Protein AF-A0A372RIJ0-F1 (afdb_monomer_lite)

Structure (mmCIF, N/CA/C/O backbone):
data_AF-A0A372RIJ0-F1
#
_entry.id   AF-A0A372RIJ0-F1
#
loop_
_atom_site.group_PDB
_atom_site.id
_atom_site.type_symbol
_atom_site.label_atom_id
_atom_site.label_alt_id
_atom_site.label_comp_id
_atom_site.label_asym_id
_atom_site.label_entity_id
_atom_site.label_seq_id
_atom_site.pdbx_PDB_ins_code
_atom_site.Cartn_x
_atom_site.Cartn_y
_atom_site.Cartn_z
_atom_site.occupancy
_atom_site.B_iso_or_equiv
_atom_site.auth_seq_id
_atom_site.auth_comp_id
_atom_site.auth_asym_id
_atom_site.auth_atom_id
_atom_site.pdbx_PDB_model_num
ATOM 1 N N . MET A 1 1 ? 16.347 -34.006 9.557 1.00 41.25 1 MET A N 1
ATOM 2 C CA . MET A 1 1 ? 16.622 -32.579 9.268 1.00 41.25 1 MET A CA 1
ATOM 3 C C . MET A 1 1 ? 16.374 -31.775 10.536 1.00 41.25 1 MET A C 1
ATOM 5 O O . MET A 1 1 ? 15.256 -31.795 11.028 1.00 41.25 1 MET A O 1
ATOM 9 N N . LYS A 1 2 ? 17.405 -31.165 11.137 1.00 53.31 2 LYS A N 1
ATOM 10 C CA . LYS A 1 2 ? 17.241 -30.331 12.341 1.00 53.31 2 LYS A CA 1
ATOM 11 C C . LYS A 1 2 ? 16.756 -28.948 11.896 1.00 53.31 2 LYS A C 1
ATOM 13 O O . LYS A 1 2 ? 17.443 -28.297 11.121 1.00 53.31 2 LYS A O 1
ATOM 18 N N . GLU A 1 3 ? 15.580 -28.519 12.349 1.00 56.50 3 GLU A N 1
ATOM 19 C CA . GLU A 1 3 ? 15.116 -27.141 12.149 1.00 56.50 3 GLU A CA 1
ATOM 20 C C . GLU A 1 3 ? 16.129 -26.150 12.734 1.00 56.50 3 GLU A C 1
ATOM 22 O O . GLU A 1 3 ? 16.464 -26.214 13.922 1.00 56.50 3 GLU A O 1
ATOM 27 N N . ASN A 1 4 ? 16.596 -25.218 11.904 1.00 56.91 4 ASN A N 1
ATOM 28 C CA . ASN A 1 4 ? 17.521 -24.171 12.313 1.00 56.91 4 ASN A CA 1
ATOM 29 C C . ASN A 1 4 ? 16.840 -23.201 13.294 1.00 56.91 4 ASN A C 1
ATOM 31 O O . ASN A 1 4 ? 15.684 -22.819 13.112 1.00 56.91 4 ASN A O 1
ATOM 35 N N . SER A 1 5 ? 17.585 -22.762 14.314 1.00 67.25 5 SER A N 1
ATOM 36 C CA . SER A 1 5 ? 17.132 -21.861 15.395 1.00 67.25 5 SER A CA 1
ATOM 37 C C . SER A 1 5 ? 16.394 -20.601 14.901 1.00 67.25 5 SER A C 1
ATOM 39 O O . SER A 1 5 ? 15.493 -20.092 15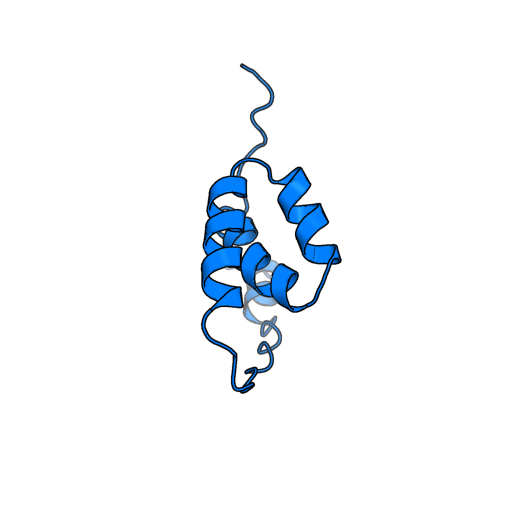.565 1.00 67.25 5 SER A O 1
ATOM 41 N N . LEU A 1 6 ? 16.717 -20.129 13.694 1.00 64.06 6 LEU A N 1
ATOM 42 C CA . LEU A 1 6 ? 16.068 -18.979 13.062 1.00 64.06 6 LEU A CA 1
ATOM 43 C C . LEU A 1 6 ? 14.616 -19.253 12.673 1.00 64.06 6 LEU A C 1
ATOM 45 O O . LEU A 1 6 ? 13.750 -18.435 12.975 1.00 64.06 6 LEU A O 1
ATOM 49 N N . VAL A 1 7 ? 14.336 -20.422 12.090 1.00 63.97 7 VAL A N 1
ATOM 50 C CA . VAL A 1 7 ? 12.967 -20.853 11.767 1.00 63.97 7 VAL A CA 1
ATOM 51 C C . VAL A 1 7 ? 12.148 -20.877 13.054 1.00 63.97 7 VAL A C 1
ATOM 53 O O . VAL A 1 7 ? 11.030 -20.366 13.087 1.00 63.97 7 VAL A O 1
ATOM 56 N N . LYS A 1 8 ? 12.791 -21.300 14.157 1.00 62.06 8 LYS A N 1
ATOM 57 C CA . LYS A 1 8 ? 12.192 -21.286 15.491 1.00 62.06 8 LYS A CA 1
ATOM 58 C C . LYS A 1 8 ? 11.845 -19.937 16.063 1.00 62.06 8 LYS A C 1
ATOM 60 O O . LYS A 1 8 ? 10.929 -19.816 16.874 1.00 62.06 8 LYS A O 1
ATOM 65 N N . ARG A 1 9 ? 12.559 -18.912 15.633 1.00 62.50 9 ARG A N 1
ATOM 66 C CA . ARG A 1 9 ? 12.272 -17.540 16.012 1.00 62.50 9 ARG A CA 1
ATOM 67 C C . ARG A 1 9 ? 11.116 -16.994 15.187 1.00 62.50 9 ARG A C 1
ATOM 69 O O . ARG A 1 9 ? 10.237 -16.369 15.764 1.00 62.50 9 ARG A O 1
ATOM 76 N N . VAL A 1 10 ? 11.066 -17.306 13.892 1.00 63.25 10 VAL A N 1
ATOM 77 C CA . VAL A 1 10 ? 10.016 -16.837 12.974 1.00 63.25 10 VAL A CA 1
ATOM 78 C C . VAL A 1 10 ? 8.636 -17.337 13.391 1.00 63.25 10 VAL A C 1
ATOM 80 O O . VAL A 1 10 ? 7.727 -16.529 13.523 1.00 63.25 10 VAL A O 1
ATOM 83 N N . TYR A 1 11 ? 8.471 -18.623 13.712 1.00 60.41 11 TYR A N 1
ATOM 84 C CA . TYR A 1 11 ? 7.167 -19.120 14.172 1.00 60.41 11 TYR A CA 1
ATOM 85 C C . TYR A 1 11 ? 6.792 -18.680 15.595 1.00 60.41 11 TYR A C 1
ATOM 87 O O . TYR A 1 11 ? 5.629 -18.755 15.988 1.00 60.41 11 TYR A O 1
ATOM 95 N N . LYS A 1 12 ? 7.770 -18.217 16.383 1.00 63.62 12 LYS A N 1
ATOM 96 C CA . LYS A 1 12 ? 7.561 -17.689 17.740 1.00 63.62 12 LYS A CA 1
ATOM 97 C C . LYS A 1 12 ? 7.256 -16.191 17.739 1.00 63.62 12 LYS A C 1
ATOM 99 O O . LYS A 1 12 ? 6.709 -15.679 18.717 1.00 63.62 12 LYS A O 1
ATOM 104 N N . LEU A 1 13 ? 7.567 -15.495 16.645 1.00 61.84 13 LEU A N 1
ATOM 105 C CA . LEU A 1 13 ? 7.055 -14.163 16.363 1.00 61.84 13 LEU A CA 1
ATOM 106 C C . LEU A 1 13 ? 5.569 -14.309 16.034 1.00 61.84 13 LEU A C 1
ATOM 108 O O . LEU A 1 13 ? 5.160 -14.468 14.890 1.00 61.84 13 LEU A O 1
ATOM 112 N N . LYS A 1 14 ? 4.746 -14.283 17.082 1.00 54.34 14 LYS A N 1
ATOM 113 C CA . LYS A 1 14 ? 3.307 -14.067 16.978 1.00 54.34 14 LYS A CA 1
ATOM 114 C C . LYS A 1 14 ? 3.139 -12.736 16.247 1.00 54.34 14 LYS A C 1
ATOM 116 O O . LYS A 1 14 ? 3.337 -11.688 16.862 1.00 54.34 14 LYS A O 1
ATOM 121 N N . PHE A 1 15 ? 2.881 -12.774 14.936 1.00 58.38 15 PHE A N 1
ATOM 122 C CA . PHE A 1 15 ? 2.585 -11.568 14.166 1.00 58.38 15 PHE A CA 1
ATOM 123 C C . PHE A 1 15 ? 1.553 -10.767 14.968 1.00 58.38 15 PHE A C 1
ATOM 125 O O . PHE A 1 15 ? 0.585 -11.374 15.448 1.00 58.38 15 PHE A O 1
ATOM 132 N N . PRO A 1 16 ? 1.781 -9.463 15.221 1.00 54.81 16 PRO A N 1
ATOM 133 C CA . PRO A 1 16 ? 0.868 -8.671 16.030 1.00 54.81 16 PRO A CA 1
ATOM 134 C C . PRO A 1 16 ? -0.524 -8.860 15.443 1.00 54.81 16 PRO A C 1
ATOM 136 O O . PRO A 1 16 ? -0.717 -8.643 14.248 1.00 54.81 16 PRO A O 1
ATOM 139 N N . SER A 1 17 ? -1.466 -9.357 16.253 1.00 55.66 17 SER A N 1
ATOM 140 C CA . SER A 1 17 ? -2.829 -9.572 15.779 1.00 55.66 17 SER A CA 1
ATOM 141 C C . SER A 1 17 ? -3.315 -8.213 15.298 1.00 55.66 17 SER A C 1
ATOM 143 O O . SER A 1 17 ? -3.473 -7.297 16.113 1.00 55.66 17 SER A O 1
ATOM 145 N N . PHE A 1 18 ? -3.451 -8.052 13.982 1.00 59.00 18 PHE A N 1
ATOM 146 C CA . PHE A 1 18 ? -3.873 -6.783 13.421 1.00 59.00 18 PHE A CA 1
ATOM 147 C C . PHE A 1 18 ? -5.208 -6.423 14.079 1.00 59.00 18 PHE A C 1
ATOM 149 O O . PHE A 1 18 ? -6.100 -7.277 14.128 1.00 59.00 18 PHE A O 1
ATOM 156 N N . PRO A 1 19 ? -5.349 -5.215 14.654 1.00 55.97 19 PRO A N 1
ATOM 157 C CA . PRO A 1 19 ? -6.571 -4.844 15.349 1.00 55.97 19 PRO A CA 1
ATOM 158 C C . PRO A 1 19 ? -7.746 -5.030 14.388 1.00 55.97 19 PRO A C 1
ATOM 160 O O . PRO A 1 19 ? -7.758 -4.432 13.313 1.00 55.97 19 PRO A O 1
ATOM 163 N N . LYS A 1 20 ? -8.718 -5.881 14.744 1.00 62.81 20 LYS A N 1
ATOM 164 C CA . LYS A 1 20 ? -9.954 -6.037 13.968 1.00 62.81 20 LYS A CA 1
ATOM 165 C C . LYS A 1 20 ? -1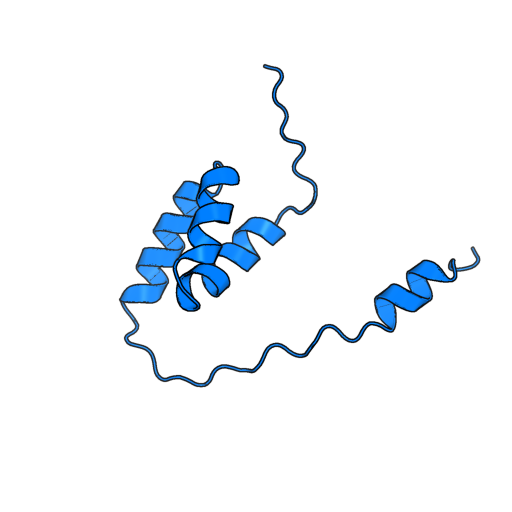0.680 -4.700 13.993 1.00 62.81 20 LYS A C 1
ATOM 167 O O . LYS A 1 20 ? -11.202 -4.282 15.021 1.00 62.81 20 LYS A O 1
ATOM 172 N N . LEU A 1 21 ? -10.673 -4.002 12.865 1.00 56.12 21 LEU A N 1
ATOM 173 C CA . LEU A 1 21 ? -11.342 -2.717 12.749 1.00 56.12 21 LEU A CA 1
ATOM 174 C C . LEU A 1 21 ? -12.806 -2.943 12.442 1.00 56.12 21 LEU A C 1
ATOM 176 O O . LEU A 1 21 ? -13.222 -2.952 11.288 1.00 56.12 21 LEU A O 1
ATOM 180 N N . THR A 1 22 ? -13.590 -3.071 13.500 1.00 62.44 22 THR A N 1
ATOM 181 C CA . THR A 1 22 ? -15.023 -2.827 13.435 1.00 62.44 22 THR A CA 1
ATOM 182 C C . THR A 1 22 ? -15.224 -1.319 13.271 1.00 62.44 22 THR A C 1
ATOM 184 O O . THR A 1 22 ? -15.339 -0.574 14.242 1.00 62.44 22 THR A O 1
ATOM 187 N N . LYS A 1 23 ? -15.188 -0.834 12.030 1.00 58.53 23 LYS A N 1
ATOM 188 C CA . LYS A 1 23 ? -15.780 0.458 11.678 1.00 58.53 23 LYS A CA 1
ATOM 189 C C . LYS A 1 23 ? -16.835 0.198 10.618 1.00 58.53 23 LYS A C 1
ATOM 191 O O . LYS A 1 23 ? -16.509 -0.360 9.571 1.00 58.53 23 LYS A O 1
ATOM 196 N N . SER A 1 24 ? -18.075 0.593 10.905 1.00 67.38 24 SER A N 1
ATOM 197 C CA . SER A 1 24 ? -19.103 0.729 9.877 1.00 67.38 24 SER A CA 1
ATOM 198 C C . SER A 1 24 ? -18.557 1.651 8.783 1.00 67.38 24 SER A C 1
ATOM 200 O O . SER A 1 24 ? -17.968 2.699 9.059 1.00 67.38 24 SER A O 1
ATOM 202 N N . LYS A 1 25 ? -18.636 1.181 7.540 1.00 60.22 25 LYS A N 1
ATOM 203 C CA . LYS A 1 25 ? -17.997 1.778 6.365 1.00 60.22 25 LYS A CA 1
ATOM 204 C C . LYS A 1 25 ? -19.091 2.281 5.420 1.00 60.22 25 LYS A C 1
ATOM 206 O O . LYS A 1 25 ? -20.045 1.538 5.197 1.00 60.22 25 LYS A O 1
ATOM 211 N N . PRO A 1 26 ? -18.944 3.458 4.792 1.00 55.47 26 PRO A N 1
ATOM 212 C CA . PRO A 1 26 ? -19.572 3.676 3.497 1.00 55.47 26 PRO A CA 1
ATOM 213 C C . PRO A 1 26 ? -18.979 2.648 2.523 1.00 55.47 26 PRO A C 1
ATOM 215 O O . PRO A 1 26 ? -17.765 2.613 2.312 1.00 55.47 26 PRO A O 1
ATOM 218 N N . SER A 1 27 ? -19.829 1.770 1.990 1.00 57.66 27 SER A N 1
ATOM 219 C CA . SER A 1 27 ? -19.428 0.626 1.158 1.00 57.66 27 SER A CA 1
ATOM 220 C C . SER A 1 27 ? -18.772 1.034 -0.164 1.00 57.66 27 SER A C 1
ATOM 222 O O . SER A 1 27 ? -18.036 0.251 -0.737 1.00 57.66 27 SER A O 1
ATOM 224 N N . LEU A 1 28 ? -18.996 2.262 -0.641 1.00 61.22 28 LEU A N 1
ATOM 225 C CA . LEU A 1 28 ? -18.643 2.644 -2.012 1.00 61.22 28 LEU A CA 1
ATOM 226 C C . LEU A 1 28 ? -17.157 2.981 -2.232 1.00 61.22 28 LEU A C 1
ATOM 228 O O . LEU A 1 28 ? -16.635 2.794 -3.321 1.00 61.22 28 LEU A O 1
ATOM 232 N N . ILE A 1 29 ? -16.469 3.517 -1.221 1.00 80.94 29 ILE A N 1
ATOM 233 C CA . ILE A 1 29 ? -15.102 4.059 -1.371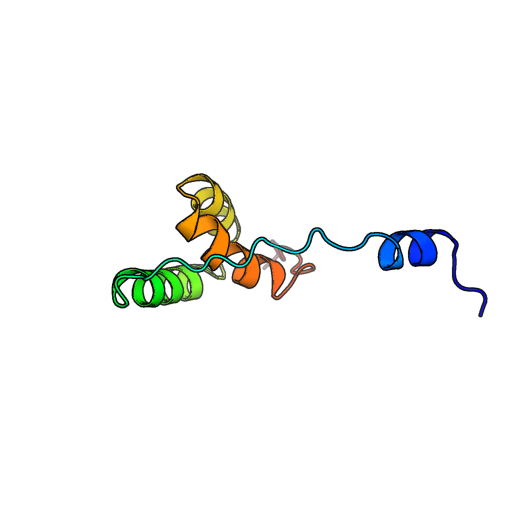 1.00 80.94 29 ILE A CA 1
ATOM 234 C C . ILE A 1 29 ? -14.014 2.964 -1.373 1.00 80.94 29 ILE A C 1
ATOM 236 O O . ILE A 1 29 ? -13.071 3.072 -2.153 1.00 80.94 29 ILE A O 1
ATOM 240 N N . PRO A 1 30 ? -14.080 1.922 -0.518 1.00 82.69 30 PRO A N 1
ATOM 241 C CA . PRO A 1 30 ? -13.032 0.907 -0.456 1.00 82.69 30 PRO A CA 1
ATOM 242 C C . PRO A 1 30 ? -12.944 0.056 -1.720 1.00 82.69 30 PRO A C 1
ATOM 244 O O . PRO A 1 30 ? -11.834 -0.222 -2.148 1.00 82.69 30 PRO A O 1
ATOM 247 N N . ASP A 1 31 ? -14.083 -0.322 -2.303 1.00 84.69 31 ASP A N 1
ATOM 248 C CA . ASP A 1 31 ? -14.132 -1.240 -3.448 1.00 84.69 31 ASP A CA 1
ATOM 249 C C . ASP A 1 31 ? -13.568 -0.578 -4.713 1.00 84.69 31 ASP A C 1
ATOM 251 O O . ASP A 1 31 ? -12.795 -1.184 -5.449 1.00 84.69 31 ASP A O 1
ATOM 255 N N . VAL A 1 32 ? -13.872 0.710 -4.913 1.00 89.06 32 VAL A N 1
ATOM 256 C CA . VAL A 1 32 ? -13.302 1.508 -6.010 1.00 89.06 32 VAL A CA 1
ATOM 257 C C . VAL A 1 32 ? -11.795 1.696 -5.829 1.00 89.06 32 VAL A C 1
ATOM 259 O O . VAL A 1 32 ? -11.036 1.555 -6.784 1.00 89.06 32 VAL A O 1
ATOM 262 N N . LEU A 1 33 ? -11.338 1.992 -4.606 1.00 88.56 33 LEU A N 1
ATOM 263 C CA . LEU A 1 33 ? -9.906 2.121 -4.322 1.00 88.56 33 LEU A CA 1
ATOM 264 C C . LEU A 1 33 ? -9.163 0.795 -4.519 1.00 88.56 33 LEU A C 1
ATOM 266 O O . LEU A 1 33 ? -8.046 0.804 -5.024 1.00 88.56 33 LEU A O 1
ATOM 270 N N . ASP A 1 34 ? -9.773 -0.326 -4.141 1.00 88.44 34 ASP A N 1
ATOM 271 C CA . ASP A 1 34 ? -9.205 -1.661 -4.330 1.00 88.44 34 ASP A CA 1
ATOM 272 C C . ASP A 1 34 ? -8.989 -1.968 -5.819 1.00 88.44 34 ASP A C 1
ATOM 274 O O . ASP A 1 34 ? -7.920 -2.438 -6.199 1.00 88.44 34 ASP A O 1
ATOM 278 N N . GLU A 1 35 ? -9.947 -1.608 -6.677 1.00 90.12 35 GLU A N 1
ATOM 279 C CA . GLU A 1 35 ? -9.811 -1.765 -8.129 1.00 90.12 35 GLU A CA 1
ATOM 280 C C . GLU A 1 35 ? -8.716 -0.870 -8.724 1.00 90.12 35 GLU A C 1
ATOM 282 O O . GLU A 1 35 ? -7.899 -1.327 -9.525 1.00 90.12 35 GLU A O 1
ATOM 287 N N . ILE A 1 36 ? -8.619 0.382 -8.265 1.00 90.38 36 ILE A N 1
ATOM 288 C CA . ILE A 1 36 ? -7.535 1.292 -8.659 1.00 90.38 36 ILE A CA 1
ATOM 289 C C . ILE A 1 36 ? -6.171 0.697 -8.279 1.00 90.38 36 ILE A C 1
ATOM 291 O O . ILE A 1 36 ? -5.255 0.670 -9.101 1.00 90.38 36 ILE A O 1
ATOM 295 N N . PHE A 1 37 ? -6.024 0.180 -7.054 1.00 90.19 37 PHE A N 1
ATOM 296 C CA . PHE A 1 37 ? -4.766 -0.429 -6.618 1.00 90.19 37 PHE A CA 1
ATOM 297 C C . PHE A 1 37 ? -4.461 -1.750 -7.326 1.00 90.19 37 PHE A C 1
ATOM 299 O O . PHE A 1 37 ? -3.288 -2.046 -7.546 1.00 90.19 37 PHE A O 1
ATOM 306 N N . ARG A 1 38 ? -5.481 -2.524 -7.722 1.00 88.50 38 ARG A N 1
ATOM 307 C CA . ARG A 1 38 ? -5.305 -3.705 -8.577 1.00 88.50 38 ARG A CA 1
ATOM 308 C C . ARG A 1 38 ? -4.756 -3.333 -9.952 1.00 88.50 38 ARG A C 1
ATOM 310 O O . ARG A 1 38 ? -3.872 -4.025 -10.434 1.00 88.50 38 ARG A O 1
ATOM 317 N N . HIS A 1 39 ? -5.206 -2.238 -10.565 1.00 90.38 39 HIS A N 1
ATOM 318 C CA . HIS A 1 39 ? -4.621 -1.759 -11.826 1.00 90.38 39 HIS A CA 1
ATOM 319 C C . HIS A 1 39 ? -3.196 -1.212 -11.664 1.00 90.38 39 HIS A C 1
ATOM 321 O O . HIS A 1 39 ? -2.401 -1.280 -12.595 1.00 90.38 39 HIS A O 1
ATOM 327 N N . LEU A 1 40 ? -2.852 -0.721 -10.472 1.00 87.75 40 LEU A N 1
ATOM 328 C CA . LEU A 1 40 ? -1.501 -0.278 -10.111 1.00 87.75 40 LEU A CA 1
ATOM 329 C C . LEU A 1 40 ? -0.599 -1.424 -9.607 1.00 87.75 40 LEU A C 1
ATOM 331 O O . LEU A 1 40 ? 0.512 -1.158 -9.161 1.00 87.75 40 LEU A O 1
ATOM 335 N N . SER A 1 41 ? -1.034 -2.693 -9.664 1.00 83.94 41 SER A N 1
ATOM 336 C CA . SER A 1 41 ? -0.291 -3.834 -9.095 1.00 83.94 41 SER A CA 1
ATOM 337 C C . SER A 1 41 ? 1.111 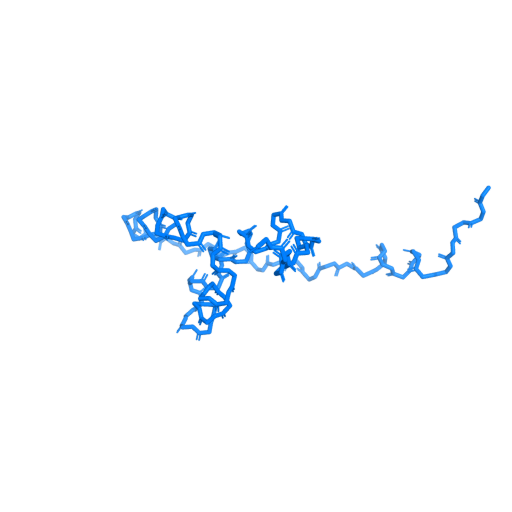-4.034 -9.673 1.00 83.94 41 SER A C 1
ATOM 339 O O . SER A 1 41 ? 1.988 -4.565 -8.988 1.00 83.94 41 SER A O 1
ATOM 341 N N . ASP A 1 42 ? 1.305 -3.634 -10.930 1.00 83.75 42 ASP A N 1
ATOM 342 C CA . ASP A 1 42 ? 2.576 -3.754 -11.649 1.00 83.75 42 ASP A CA 1
ATOM 343 C C . ASP A 1 42 ? 3.587 -2.679 -11.206 1.00 83.75 42 ASP A C 1
ATOM 345 O O . ASP A 1 42 ? 4.774 -2.945 -11.005 1.00 83.75 42 ASP A O 1
ATOM 349 N N . ASP A 1 43 ? 3.099 -1.473 -10.908 1.00 87.31 43 ASP A N 1
ATOM 350 C CA . ASP A 1 43 ? 3.921 -0.360 -10.448 1.00 87.31 43 ASP A CA 1
ATOM 351 C C . ASP A 1 43 ? 4.069 -0.382 -8.916 1.00 87.31 43 ASP A C 1
ATOM 353 O O . ASP A 1 43 ? 3.453 0.365 -8.149 1.00 87.31 43 ASP A O 1
ATOM 357 N N . ARG A 1 44 ? 4.963 -1.255 -8.442 1.00 83.25 44 ARG A N 1
ATOM 358 C CA . ARG A 1 44 ? 5.310 -1.346 -7.013 1.00 83.25 44 ARG A CA 1
ATOM 359 C C . ARG A 1 44 ? 5.793 -0.027 -6.416 1.00 83.25 44 ARG A C 1
ATOM 361 O O . ARG A 1 44 ? 5.590 0.200 -5.223 1.00 83.25 44 ARG A O 1
ATOM 368 N N . THR A 1 45 ? 6.453 0.824 -7.197 1.00 86.31 45 THR A N 1
ATOM 369 C CA . THR A 1 45 ? 6.962 2.106 -6.699 1.00 86.31 45 THR A CA 1
ATOM 370 C C . THR A 1 45 ? 5.832 3.067 -6.357 1.00 86.31 45 THR A C 1
ATOM 372 O O . THR A 1 45 ? 5.859 3.687 -5.292 1.00 86.31 45 THR A O 1
ATOM 375 N N . THR A 1 46 ? 4.803 3.143 -7.198 1.00 88.44 46 THR A N 1
ATOM 376 C CA . THR A 1 46 ? 3.615 3.951 -6.903 1.00 88.44 46 THR A CA 1
ATOM 377 C C . THR A 1 46 ? 2.806 3.364 -5.755 1.00 88.44 46 THR A C 1
ATOM 379 O O . THR A 1 46 ? 2.423 4.112 -4.855 1.00 88.44 46 THR A O 1
ATOM 382 N N . LEU A 1 47 ? 2.639 2.039 -5.689 1.00 88.38 47 LEU A N 1
ATOM 383 C CA . LEU A 1 47 ? 1.972 1.387 -4.558 1.00 88.38 47 LEU A CA 1
ATOM 384 C C . LEU A 1 47 ? 2.658 1.687 -3.218 1.00 88.38 47 LEU A C 1
ATOM 386 O O . LEU A 1 47 ? 1.981 2.001 -2.238 1.00 88.38 47 LEU A O 1
ATOM 390 N N . LEU A 1 48 ? 3.993 1.657 -3.163 1.00 87.88 48 LEU A N 1
ATOM 391 C CA . LEU A 1 48 ? 4.742 2.029 -1.958 1.00 87.88 48 LEU A CA 1
ATOM 392 C C . LEU A 1 48 ? 4.455 3.475 -1.527 1.00 87.88 48 LEU A C 1
ATOM 394 O O . LEU A 1 48 ? 4.231 3.725 -0.342 1.00 87.88 48 LEU A O 1
ATOM 398 N N . SER A 1 49 ? 4.379 4.408 -2.477 1.00 89.38 49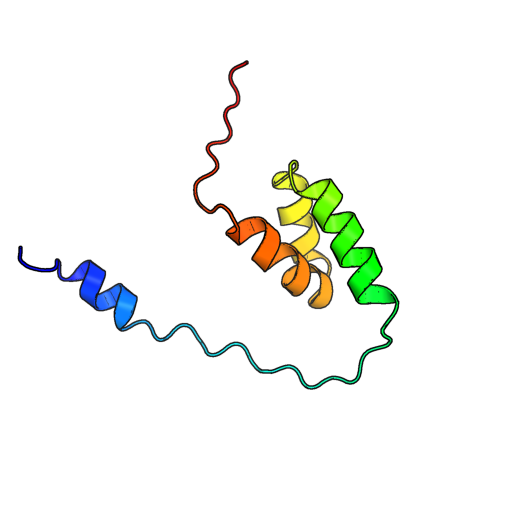 SER A N 1
ATOM 399 C CA . SER A 1 49 ? 3.973 5.792 -2.205 1.00 89.38 49 SER A CA 1
ATOM 400 C C . SER A 1 49 ? 2.522 5.881 -1.707 1.00 89.38 49 SER A C 1
ATOM 402 O O . SER A 1 49 ? 2.239 6.612 -0.756 1.00 89.38 49 SER A O 1
ATOM 404 N N . CYS A 1 50 ? 1.601 5.089 -2.269 1.00 87.06 50 CYS A N 1
ATOM 405 C CA . CYS A 1 50 ? 0.192 5.044 -1.863 1.00 87.06 50 CYS A CA 1
ATOM 406 C C . CYS A 1 50 ? -0.011 4.599 -0.404 1.00 87.06 50 CYS A C 1
ATOM 408 O O . CYS A 1 50 ? -0.944 5.063 0.256 1.00 87.06 50 CYS A O 1
ATOM 410 N N . ILE A 1 51 ? 0.865 3.742 0.135 1.00 88.12 51 ILE A N 1
ATOM 411 C CA . ILE A 1 51 ? 0.802 3.294 1.539 1.00 88.12 51 ILE A CA 1
ATOM 412 C C . ILE A 1 51 ? 0.960 4.470 2.516 1.00 88.12 51 ILE A C 1
ATOM 414 O O . ILE A 1 51 ? 0.373 4.452 3.601 1.00 88.12 51 ILE A O 1
ATOM 418 N N . LEU A 1 52 ? 1.718 5.501 2.134 1.00 86.50 52 LEU A N 1
ATOM 419 C CA . LEU A 1 52 ? 2.023 6.649 2.989 1.00 86.50 52 LEU A CA 1
ATOM 420 C C . LEU A 1 52 ? 0.900 7.700 3.020 1.00 86.50 52 LEU A C 1
ATOM 422 O O . LEU A 1 52 ? 0.881 8.535 3.920 1.00 86.50 52 LEU A O 1
ATOM 426 N N . VAL A 1 53 ? -0.055 7.646 2.084 1.00 87.94 53 VAL A N 1
ATOM 427 C CA . VAL A 1 53 ? -1.112 8.662 1.932 1.00 87.94 53 VAL A CA 1
ATOM 428 C C . VAL A 1 53 ? -2.111 8.623 3.089 1.00 87.94 53 VAL A C 1
ATOM 430 O O . VAL A 1 53 ? -2.401 9.647 3.706 1.00 87.94 53 VAL A O 1
ATOM 433 N N . CYS A 1 54 ? -2.674 7.449 3.401 1.00 86.12 54 CYS A N 1
ATOM 434 C CA . CYS A 1 54 ? -3.599 7.313 4.525 1.00 86.12 54 CYS A CA 1
ATOM 435 C C . CYS A 1 54 ? -3.729 5.870 5.039 1.00 86.12 54 CYS A C 1
ATOM 437 O O . CYS A 1 54 ? -3.420 4.892 4.357 1.00 86.12 54 CYS A O 1
ATOM 439 N N . ARG A 1 55 ? -4.287 5.722 6.251 1.00 85.81 55 ARG A N 1
ATOM 440 C CA . ARG A 1 55 ? -4.487 4.410 6.899 1.00 85.81 55 ARG A CA 1
ATOM 441 C C . ARG A 1 55 ? -5.389 3.457 6.108 1.00 85.81 55 ARG A C 1
ATOM 443 O O . ARG A 1 55 ? -5.283 2.250 6.302 1.00 85.81 55 ARG A O 1
ATOM 450 N N . LEU A 1 56 ? -6.305 3.970 5.283 1.00 86.44 56 LEU A N 1
ATOM 451 C CA . LEU A 1 56 ? -7.161 3.133 4.437 1.00 86.44 56 LEU A CA 1
ATOM 452 C C . LEU A 1 56 ? -6.365 2.560 3.260 1.00 86.44 56 LEU A C 1
ATOM 454 O O . LEU A 1 56 ? -6.444 1.362 3.014 1.00 86.44 56 LEU A O 1
ATOM 458 N N . TRP A 1 57 ? -5.564 3.394 2.597 1.00 87.94 57 TRP A N 1
ATOM 459 C CA . TRP A 1 57 ? -4.757 3.011 1.439 1.00 87.94 57 TRP A CA 1
ATOM 460 C C . TRP A 1 57 ? -3.686 1.999 1.831 1.00 87.94 57 TRP A C 1
ATOM 462 O O . TRP A 1 57 ? -3.589 0.951 1.209 1.00 87.94 57 TRP A O 1
ATOM 472 N N . CYS A 1 58 ? -2.995 2.226 2.954 1.00 87.62 58 CYS A N 1
ATOM 473 C CA . CYS A 1 58 ? -2.081 1.244 3.538 1.00 87.62 58 CYS A CA 1
ATOM 474 C C . CYS A 1 58 ? -2.731 -0.145 3.675 1.00 87.62 58 CYS A C 1
ATOM 476 O O . CYS A 1 58 ? -2.134 -1.146 3.302 1.00 87.62 58 CYS A O 1
ATOM 478 N N . ARG A 1 59 ? -3.979 -0.234 4.147 1.00 87.50 59 ARG A N 1
ATOM 479 C CA . ARG A 1 59 ? -4.647 -1.534 4.340 1.00 87.50 59 ARG A CA 1
ATOM 480 C C . ARG A 1 59 ? -5.012 -2.251 3.051 1.00 87.50 59 ARG A C 1
ATOM 482 O O . ARG A 1 59 ? -5.045 -3.473 3.072 1.00 87.50 59 ARG A O 1
ATOM 489 N N . LEU A 1 60 ? -5.334 -1.508 1.999 1.00 88.25 60 LEU A N 1
ATOM 490 C CA . LEU A 1 60 ? -5.698 -2.077 0.702 1.00 88.25 60 LEU A CA 1
ATOM 491 C C . LEU A 1 60 ? -4.446 -2.450 -0.098 1.00 88.25 60 LEU A C 1
ATOM 493 O O . LEU A 1 60 ? -4.375 -3.523 -0.678 1.00 88.25 60 LEU A O 1
ATOM 497 N N . VAL A 1 61 ? -3.408 -1.615 -0.045 1.00 89.88 61 VAL A N 1
ATOM 498 C CA . VAL A 1 61 ? -2.170 -1.827 -0.803 1.00 89.88 61 VAL A CA 1
ATOM 499 C C . VAL A 1 61 ? -1.276 -2.907 -0.188 1.00 89.88 61 VAL A C 1
ATOM 501 O O . VAL A 1 61 ? -0.618 -3.644 -0.917 1.00 89.88 61 VAL A O 1
ATOM 504 N N . MET A 1 62 ? -1.253 -3.052 1.141 1.00 87.81 62 MET A N 1
ATOM 505 C CA . MET A 1 62 ? -0.449 -4.085 1.807 1.00 87.81 62 MET A CA 1
ATOM 506 C C . MET A 1 62 ? -0.707 -5.506 1.268 1.00 87.81 62 MET A C 1
ATOM 508 O O . MET A 1 62 ? 0.253 -6.139 0.842 1.00 87.81 62 MET A O 1
ATOM 512 N N . PRO A 1 63 ? -1.940 -6.040 1.212 1.00 85.62 63 PRO A N 1
ATOM 513 C CA . PRO A 1 63 ? -2.161 -7.376 0.654 1.00 85.62 63 PRO A CA 1
ATOM 514 C C . PRO A 1 63 ? -1.745 -7.493 -0.823 1.00 85.62 63 PRO A C 1
ATOM 516 O O . PRO A 1 63 ? -1.260 -8.549 -1.216 1.00 85.62 63 PRO A O 1
ATOM 519 N N . ILE A 1 64 ? -1.847 -6.420 -1.617 1.00 86.31 64 ILE A N 1
ATOM 520 C CA . ILE A 1 64 ? -1.411 -6.398 -3.025 1.00 86.31 64 ILE A CA 1
ATOM 521 C C . ILE A 1 64 ? 0.118 -6.520 -3.119 1.00 86.31 64 ILE A C 1
ATOM 523 O O . ILE A 1 64 ? 0.637 -7.355 -3.857 1.00 86.31 64 ILE A O 1
ATOM 527 N N . LEU A 1 65 ? 0.851 -5.748 -2.312 1.00 83.50 65 LEU A N 1
ATOM 528 C CA . LEU A 1 65 ? 2.316 -5.769 -2.288 1.00 83.50 65 LEU A CA 1
ATOM 529 C C . LEU A 1 65 ? 2.879 -7.100 -1.755 1.00 83.50 65 LEU A C 1
ATOM 531 O O . LEU A 1 65 ? 3.919 -7.566 -2.222 1.00 83.50 65 LEU A O 1
ATOM 535 N N . TRP A 1 66 ? 2.194 -7.709 -0.784 1.00 82.56 66 TRP A N 1
ATOM 536 C CA . TRP A 1 66 ? 2.591 -8.971 -0.149 1.00 82.56 66 TRP A CA 1
ATOM 537 C C . TRP A 1 66 ? 2.101 -10.224 -0.886 1.00 82.56 66 TRP A C 1
ATOM 539 O O . TRP A 1 66 ? 2.502 -11.323 -0.508 1.00 82.56 66 TRP A O 1
ATOM 549 N N . SER A 1 67 ? 1.272 -10.075 -1.927 1.00 81.31 67 SER A N 1
ATOM 550 C CA . SER A 1 67 ? 0.809 -11.191 -2.767 1.00 81.31 67 SER A CA 1
ATOM 551 C C . SER A 1 67 ? 1.976 -11.934 -3.423 1.00 81.31 67 SER A C 1
ATOM 553 O O . SER A 1 67 ? 1.971 -13.159 -3.507 1.00 81.31 67 SER A O 1
ATOM 555 N N . ASP A 1 68 ? 3.025 -11.197 -3.798 1.00 73.62 68 ASP A N 1
ATOM 556 C CA . ASP A 1 68 ? 4.291 -11.785 -4.223 1.00 73.62 68 ASP A CA 1
ATOM 557 C C . ASP A 1 68 ? 5.473 -11.042 -3.573 1.00 73.62 68 ASP A C 1
ATOM 559 O O . ASP A 1 68 ? 5.863 -9.955 -4.017 1.00 73.62 68 ASP A O 1
ATOM 563 N N . PRO A 1 69 ? 6.037 -11.590 -2.484 1.00 67.75 69 PRO A N 1
ATOM 564 C CA . PRO A 1 69 ? 7.132 -10.959 -1.757 1.00 67.75 69 PRO A CA 1
ATOM 565 C C . PRO A 1 69 ? 8.478 -11.051 -2.492 1.00 67.75 69 PRO A C 1
ATOM 567 O O . PRO A 1 69 ? 9.432 -10.398 -2.068 1.00 67.75 69 PRO A O 1
ATOM 570 N N . PHE A 1 70 ? 8.579 -11.846 -3.565 1.00 70.06 70 PHE A N 1
ATOM 571 C CA . PHE A 1 70 ? 9.838 -12.140 -4.252 1.00 70.06 70 PHE A CA 1
ATOM 572 C C . PHE A 1 70 ? 9.837 -11.762 -5.730 1.00 70.06 70 PHE A C 1
ATOM 574 O O . PHE A 1 70 ? 10.741 -12.213 -6.440 1.00 70.06 70 PHE A O 1
ATOM 581 N N . LEU A 1 71 ? 8.898 -10.924 -6.195 1.00 61.91 71 LEU A N 1
ATOM 582 C CA . LEU A 1 71 ? 8.988 -10.340 -7.534 1.00 61.91 71 LEU A CA 1
ATOM 583 C C . LEU A 1 71 ? 10.314 -9.601 -7.659 1.00 61.91 71 LEU A C 1
ATOM 585 O O . LEU A 1 71 ? 10.484 -8.461 -7.220 1.00 61.91 71 LEU A O 1
ATOM 589 N N . LYS A 1 72 ? 11.276 -10.298 -8.265 1.00 57.34 72 LYS A N 1
ATOM 590 C CA . LYS A 1 72 ? 12.463 -9.696 -8.824 1.00 57.34 72 LYS A CA 1
ATOM 591 C C . LYS A 1 72 ? 11.946 -8.676 -9.814 1.00 57.34 72 LYS A C 1
ATOM 593 O O . LYS A 1 72 ? 11.228 -8.993 -10.758 1.00 57.34 72 LYS A O 1
ATOM 598 N N . ARG A 1 73 ? 12.312 -7.438 -9.542 1.00 61.03 73 ARG A N 1
ATOM 599 C CA . ARG A 1 73 ? 12.351 -6.355 -10.502 1.00 61.03 73 ARG A CA 1
ATOM 600 C C . ARG A 1 73 ? 13.232 -6.844 -11.652 1.00 61.03 73 ARG A C 1
ATOM 602 O O . ARG A 1 73 ? 14.453 -6.731 -11.595 1.00 61.03 73 ARG A O 1
ATOM 609 N N . ASN A 1 74 ? 12.638 -7.537 -12.614 1.00 52.69 74 ASN A N 1
ATOM 610 C CA . ASN A 1 74 ? 13.342 -7.985 -13.801 1.00 52.69 74 ASN A CA 1
ATOM 611 C C . ASN A 1 74 ? 13.493 -6.749 -14.687 1.00 52.69 74 ASN A C 1
ATOM 613 O O . ASN A 1 74 ? 12.799 -6.596 -15.682 1.00 52.69 74 ASN A O 1
ATOM 617 N N . GLU A 1 75 ? 14.375 -5.838 -14.282 1.00 53.75 75 GLU A N 1
ATOM 618 C CA . GLU A 1 75 ? 14.807 -4.698 -15.085 1.00 53.75 75 GLU A CA 1
ATOM 619 C C . GLU A 1 75 ? 15.850 -5.157 -16.107 1.00 53.75 75 GLU A C 1
ATOM 621 O O . GLU A 1 75 ? 16.925 -4.588 -16.142 1.00 53.75 75 GLU A O 1
ATOM 626 N N . TYR A 1 76 ? 15.577 -6.208 -16.888 1.00 49.09 76 TYR A N 1
ATOM 627 C CA . TYR A 1 76 ? 16.325 -6.523 -18.114 1.00 49.09 76 TYR A CA 1
ATOM 628 C C . TYR A 1 76 ? 15.418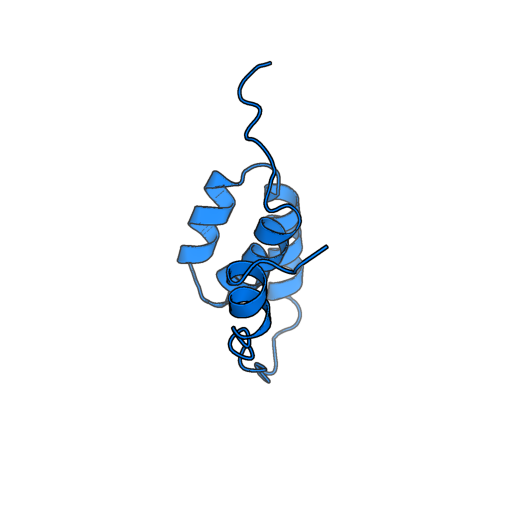 -7.287 -19.085 1.00 49.09 76 TYR A C 1
ATOM 630 O O . TYR A 1 76 ? 15.416 -8.519 -19.132 1.00 49.09 76 TYR A O 1
ATOM 638 N N . GLY A 1 77 ? 14.639 -6.514 -19.834 1.00 39.50 77 GLY A N 1
ATOM 639 C CA . GLY A 1 77 ? 14.277 -6.766 -21.223 1.00 39.50 77 GLY A CA 1
ATOM 640 C C . GLY A 1 77 ? 14.575 -5.482 -21.974 1.00 39.50 77 GLY A C 1
ATOM 641 O O . GLY A 1 77 ? 13.966 -4.465 -21.580 1.00 39.50 77 GLY A O 1
#

Sequence (77 aa):
MKENSLVKRVYKLKFPSFPKLTKSKPSLIPDVLDEIFRHLSDDRTTLLSCILVCRLWCRLVMPILWSDPFLKRNEYG

Secondary structure (DSSP, 8-state):
-PPPHHHHHHTTS-------------THHHHHHHHHHHHTSS-HHHHHHHHHH-HHHHHHHHHHHHS-TT-------

pLDDT: mean 73.12, std 14.78, range [39.5, 90.38]

Radius of gyration: 16.73 Å; chains: 1; bounding box: 37×41×39 Å

Foldseek 3Di:
DDDDVVVVVVVVPPPPPPPPDPDDDPPPPLVVLLVVLVVCLVVVVVLVVQLPPDPSSVVSSVCSCVVDVPPDPPPDD